Protein AF-B9SSR6-F1 (afdb_monomer)

Structure (mmCIF, N/CA/C/O backbone):
data_AF-B9SSR6-F1
#
_entry.id   AF-B9SSR6-F1
#
loop_
_atom_site.group_PDB
_atom_site.id
_atom_site.type_symbol
_atom_site.label_atom_id
_atom_site.label_alt_id
_atom_site.label_comp_id
_atom_site.label_asym_id
_atom_site.label_entity_id
_atom_site.label_seq_id
_atom_site.pdbx_PDB_ins_code
_atom_site.Cartn_x
_atom_site.Cartn_y
_atom_site.Cartn_z
_atom_site.occupancy
_atom_site.B_iso_or_equiv
_atom_site.auth_seq_id
_atom_site.auth_comp_id
_atom_site.auth_asym_id
_at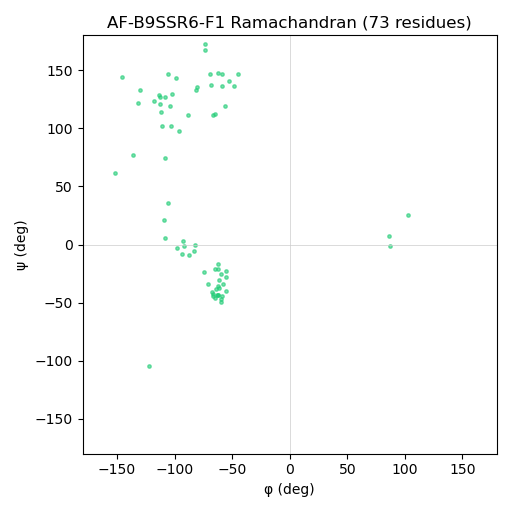om_site.auth_atom_id
_atom_site.pdbx_PDB_model_num
ATOM 1 N N . MET A 1 1 ? 13.852 10.731 -22.994 1.00 58.56 1 MET A N 1
ATOM 2 C CA . MET A 1 1 ? 14.406 11.545 -21.889 1.00 58.56 1 MET A CA 1
ATOM 3 C C . MET A 1 1 ? 15.749 12.154 -22.300 1.00 58.56 1 MET A C 1
ATOM 5 O O . MET A 1 1 ? 16.539 12.519 -21.442 1.00 58.56 1 MET A O 1
ATOM 9 N N . ASP A 1 2 ? 15.995 12.335 -23.605 1.00 53.00 2 ASP A N 1
ATOM 10 C CA . ASP A 1 2 ? 17.372 12.400 -24.121 1.00 53.00 2 ASP A CA 1
ATOM 11 C C . ASP A 1 2 ? 17.778 13.805 -24.582 1.00 53.00 2 ASP A C 1
ATOM 13 O O . ASP A 1 2 ? 18.710 13.983 -25.357 1.00 53.00 2 ASP A O 1
ATOM 17 N N . SER A 1 3 ? 17.087 14.839 -24.106 1.00 51.38 3 SER A N 1
ATOM 18 C CA . SER A 1 3 ? 17.483 16.232 -24.342 1.00 51.38 3 SER A CA 1
ATOM 19 C C . SER A 1 3 ? 17.000 17.125 -23.203 1.00 51.38 3 SER A C 1
ATOM 21 O O . SER A 1 3 ? 16.191 18.026 -23.401 1.00 51.38 3 SER A O 1
ATOM 23 N N . LEU A 1 4 ? 17.473 16.855 -21.983 1.00 59.75 4 LEU A N 1
ATOM 24 C CA . LEU A 1 4 ? 17.439 17.847 -20.912 1.00 59.75 4 LEU A CA 1
ATOM 25 C C . LEU A 1 4 ? 18.841 18.426 -20.735 1.00 59.75 4 LEU A C 1
ATOM 27 O O . LEU A 1 4 ? 19.737 17.801 -20.170 1.00 59.75 4 LEU A O 1
ATOM 31 N N . SER A 1 5 ? 19.020 19.625 -21.273 1.00 53.00 5 SER A N 1
ATOM 32 C CA . SER A 1 5 ? 20.222 20.437 -21.135 1.00 53.00 5 SER A CA 1
ATOM 33 C C . SER A 1 5 ? 20.599 20.621 -19.657 1.00 53.00 5 SER A C 1
ATOM 35 O O . SER A 1 5 ? 19.745 20.773 -18.787 1.00 53.00 5 SER A O 1
ATOM 37 N N . ALA A 1 6 ? 21.904 20.572 -19.399 1.00 67.38 6 ALA A N 1
ATOM 38 C CA . ALA A 1 6 ? 22.562 20.419 -18.105 1.00 67.38 6 ALA A CA 1
ATOM 39 C C . ALA A 1 6 ? 22.038 21.276 -16.920 1.00 67.38 6 ALA A C 1
ATOM 41 O O . ALA A 1 6 ? 21.741 22.459 -17.073 1.00 67.38 6 ALA A O 1
ATOM 42 N N . LYS A 1 7 ? 22.131 20.671 -15.714 1.00 56.53 7 LYS A N 1
ATOM 43 C CA . LYS A 1 7 ? 22.146 21.246 -14.337 1.00 56.53 7 LYS A CA 1
ATOM 44 C C . LYS A 1 7 ? 20.889 21.183 -13.448 1.00 56.53 7 LYS A C 1
ATOM 46 O O . LYS A 1 7 ? 20.805 21.938 -12.481 1.00 56.53 7 LYS A O 1
ATOM 51 N N . LYS A 1 8 ? 19.972 20.233 -13.638 1.00 67.94 8 LYS A N 1
ATOM 52 C CA . LYS A 1 8 ? 19.070 19.820 -12.543 1.00 67.94 8 LYS A CA 1
ATOM 53 C C . LYS A 1 8 ? 19.022 18.306 -12.430 1.00 67.94 8 LYS A C 1
ATOM 55 O O . LYS A 1 8 ? 18.655 17.630 -13.384 1.00 67.94 8 LYS A O 1
ATOM 60 N N . THR A 1 9 ? 19.373 17.790 -11.255 1.00 78.81 9 THR A N 1
ATOM 61 C CA . THR A 1 9 ? 19.039 16.417 -10.877 1.00 78.81 9 THR A CA 1
ATOM 62 C C . THR A 1 9 ? 17.523 16.344 -10.773 1.00 78.81 9 THR A C 1
ATOM 64 O O . THR A 1 9 ? 16.926 17.010 -9.928 1.00 78.81 9 THR A O 1
ATOM 67 N N . ILE A 1 10 ? 16.898 15.601 -11.679 1.00 81.81 10 ILE A N 1
ATOM 68 C CA . ILE A 1 10 ? 15.450 15.409 -11.709 1.00 81.81 10 ILE A CA 1
ATOM 69 C C . ILE A 1 10 ? 15.175 13.986 -11.263 1.00 81.81 10 ILE A C 1
ATOM 71 O O . ILE A 1 10 ? 15.743 13.041 -11.804 1.00 81.81 10 ILE A O 1
ATOM 75 N N . PHE A 1 11 ? 14.302 13.859 -10.271 1.00 87.12 11 PHE A N 1
ATOM 76 C CA . PHE A 1 11 ? 13.787 12.581 -9.815 1.00 87.12 11 PHE A CA 1
ATOM 77 C C . PHE A 1 11 ? 12.374 12.403 -10.368 1.00 87.12 11 PHE A C 1
ATOM 79 O O . PHE A 1 11 ? 11.549 13.311 -10.250 1.00 87.12 11 PHE A O 1
ATOM 86 N N . ILE A 1 12 ? 12.109 11.261 -10.998 1.00 88.19 12 ILE A N 1
ATOM 87 C CA . ILE A 1 12 ? 10.813 10.951 -11.608 1.00 88.19 12 ILE A CA 1
ATOM 88 C C . ILE A 1 12 ? 10.190 9.796 -10.833 1.00 88.19 12 ILE A C 1
ATOM 90 O O . ILE A 1 12 ? 10.825 8.764 -10.643 1.00 88.19 12 ILE A O 1
ATOM 94 N N . ILE A 1 13 ? 8.935 9.970 -10.416 1.00 92.19 13 ILE A N 1
ATOM 95 C CA . ILE A 1 13 ? 8.123 8.916 -9.804 1.00 92.19 13 ILE A CA 1
ATOM 96 C C . ILE A 1 13 ? 6.916 8.681 -10.705 1.00 92.19 13 ILE A C 1
ATOM 98 O O . ILE A 1 13 ? 6.157 9.609 -10.985 1.00 92.19 1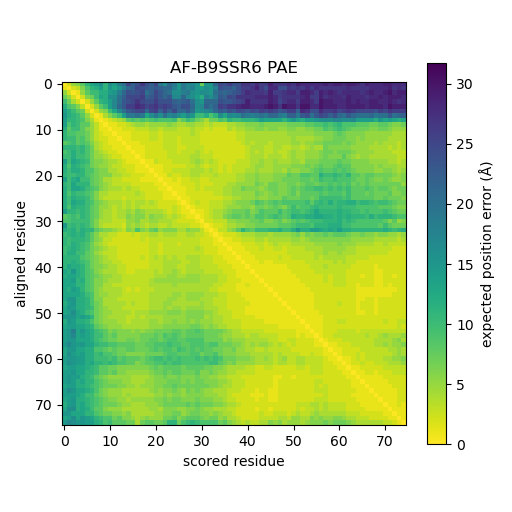3 ILE A O 1
ATOM 102 N N . GLY A 1 14 ? 6.747 7.439 -11.153 1.00 91.12 14 GLY A N 1
ATOM 103 C CA . GLY A 1 14 ? 5.538 6.973 -11.826 1.00 91.12 14 GLY A CA 1
ATOM 104 C C . GLY A 1 14 ? 4.711 6.092 -10.893 1.00 91.12 14 GLY A C 1
ATOM 105 O O . GLY A 1 14 ? 5.268 5.359 -10.081 1.00 91.12 14 GLY A O 1
ATOM 106 N N . ALA A 1 15 ? 3.387 6.143 -11.026 1.00 94.31 15 ALA A N 1
ATOM 107 C CA . ALA A 1 15 ? 2.464 5.249 -10.332 1.00 94.31 15 ALA A CA 1
ATOM 108 C C . ALA A 1 15 ? 1.486 4.645 -11.346 1.00 94.31 15 ALA A C 1
ATOM 110 O O . ALA A 1 15 ? 0.938 5.362 -12.184 1.00 94.31 15 ALA A O 1
ATOM 111 N N . THR A 1 16 ? 1.280 3.329 -11.290 1.00 93.94 16 THR A N 1
ATOM 112 C CA . THR A 1 16 ? 0.332 2.612 -12.152 1.00 93.94 16 THR A CA 1
ATOM 113 C C . THR A 1 16 ? -0.297 1.446 -11.400 1.00 93.94 16 THR A C 1
ATOM 115 O O . THR A 1 16 ? 0.378 0.764 -10.634 1.00 93.94 16 THR A O 1
ATOM 118 N N . ASN A 1 17 ? -1.577 1.189 -11.674 1.00 95.56 17 ASN A N 1
ATOM 119 C CA . ASN A 1 17 ? -2.283 -0.011 -11.211 1.00 95.56 17 ASN A CA 1
ATOM 120 C C . ASN A 1 17 ? -2.216 -1.157 -12.241 1.00 95.56 17 ASN A C 1
ATOM 122 O O . ASN A 1 17 ? -2.774 -2.224 -12.008 1.00 95.56 17 ASN A O 1
ATOM 126 N N . ARG A 1 18 ? -1.583 -0.930 -13.401 1.00 93.38 18 ARG A N 1
ATOM 127 C CA . ARG A 1 18 ? -1.523 -1.863 -14.536 1.00 93.38 18 ARG A CA 1
ATOM 128 C C . ARG A 1 18 ? -0.117 -1.927 -15.122 1.00 93.38 18 ARG A C 1
ATOM 130 O O . ARG A 1 18 ? 0.170 -1.307 -16.150 1.00 93.38 18 ARG A O 1
ATOM 137 N N . LEU A 1 19 ? 0.777 -2.648 -14.446 1.00 90.31 19 LEU A N 1
ATOM 138 C CA . LEU A 1 19 ? 2.169 -2.808 -14.886 1.00 90.31 19 LEU A CA 1
ATOM 139 C C . LEU A 1 19 ? 2.267 -3.498 -16.260 1.00 90.31 19 LEU A C 1
ATOM 141 O O . LEU A 1 19 ? 3.151 -3.172 -17.043 1.00 90.31 19 LEU A O 1
ATOM 145 N N . ASP A 1 20 ? 1.313 -4.380 -16.571 1.00 91.62 20 ASP A N 1
ATOM 146 C CA . ASP A 1 20 ? 1.167 -5.107 -17.840 1.00 91.62 20 ASP A CA 1
ATOM 147 C C . ASP A 1 20 ? 1.003 -4.195 -19.065 1.00 91.62 20 ASP A C 1
ATOM 149 O O . ASP A 1 20 ? 1.325 -4.592 -20.181 1.00 91.62 20 ASP A O 1
ATOM 153 N N . THR A 1 21 ? 0.504 -2.973 -18.865 1.00 93.69 21 THR A N 1
ATOM 154 C CA . THR A 1 21 ? 0.226 -2.025 -19.957 1.00 93.69 21 THR A CA 1
ATOM 155 C C . THR A 1 21 ? 1.363 -1.051 -20.243 1.00 93.69 21 THR A C 1
ATOM 157 O O . THR A 1 21 ? 1.296 -0.299 -21.215 1.00 93.69 21 THR A O 1
ATOM 160 N N . ILE A 1 22 ? 2.393 -1.028 -19.397 1.00 91.69 22 ILE A N 1
ATOM 161 C CA . ILE A 1 22 ? 3.508 -0.091 -19.520 1.00 91.69 22 ILE A CA 1
ATOM 162 C C . ILE A 1 22 ? 4.496 -0.594 -20.572 1.00 91.69 22 ILE A C 1
ATOM 164 O O . ILE A 1 22 ? 4.866 -1.767 -20.576 1.00 91.69 22 ILE A O 1
ATOM 168 N N . ASP A 1 23 ? 4.962 0.313 -21.436 1.00 91.75 23 ASP A N 1
ATOM 169 C CA . ASP A 1 23 ? 6.008 0.015 -22.416 1.00 91.75 23 ASP A CA 1
ATOM 170 C C . ASP A 1 23 ? 7.268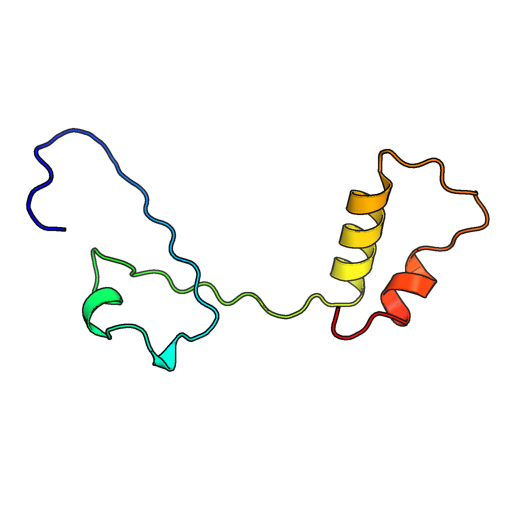 -0.528 -21.705 1.00 91.75 23 ASP A C 1
ATOM 172 O O . ASP A 1 23 ? 7.883 0.201 -20.912 1.00 91.75 23 ASP A O 1
ATOM 176 N N . PRO A 1 24 ? 7.710 -1.766 -22.011 1.00 88.12 24 PRO A N 1
ATOM 177 C CA . PRO A 1 24 ? 8.903 -2.361 -21.415 1.00 88.12 24 PRO A CA 1
ATOM 178 C C . PRO A 1 24 ? 10.176 -1.517 -21.572 1.00 88.12 24 PRO A C 1
ATOM 180 O O . PRO A 1 24 ? 11.121 -1.654 -20.794 1.00 88.12 24 PRO A O 1
ATOM 183 N N . ALA A 1 25 ? 10.231 -0.626 -22.567 1.00 89.69 25 ALA A N 1
ATOM 184 C CA . ALA A 1 25 ? 11.354 0.275 -22.771 1.00 89.69 25 ALA A CA 1
ATOM 185 C C . ALA A 1 25 ? 11.537 1.284 -21.622 1.00 89.69 25 ALA A C 1
ATOM 187 O O . ALA A 1 25 ? 12.640 1.817 -21.470 1.00 89.69 25 ALA A O 1
ATOM 188 N N . LEU A 1 26 ? 10.505 1.559 -20.817 1.00 88.19 26 LEU A N 1
ATOM 189 C CA . LEU A 1 26 ? 10.587 2.465 -19.667 1.00 88.19 26 LEU A CA 1
ATOM 190 C C . LEU A 1 26 ? 11.330 1.858 -18.472 1.00 88.19 26 LEU A C 1
ATOM 192 O O . LEU A 1 26 ? 11.916 2.614 -17.707 1.00 88.19 26 LEU A O 1
ATOM 196 N N . PHE A 1 27 ? 11.390 0.528 -18.360 1.00 85.19 27 PHE A N 1
ATOM 197 C CA . PHE A 1 27 ? 12.102 -0.169 -17.277 1.00 85.19 27 PHE A CA 1
ATOM 198 C C . PHE A 1 27 ? 13.607 -0.317 -17.518 1.00 85.19 27 PHE A C 1
ATOM 200 O O . PHE A 1 27 ? 14.325 -0.903 -16.710 1.00 85.19 27 PHE A O 1
ATOM 207 N N . ARG A 1 28 ? 14.107 0.173 -18.657 1.00 87.06 28 ARG A N 1
ATOM 208 C CA . ARG A 1 28 ? 15.537 0.110 -18.964 1.00 87.06 28 ARG A CA 1
ATOM 209 C C . ARG A 1 28 ? 16.322 1.058 -18.043 1.00 87.06 28 ARG A C 1
ATOM 211 O O . ARG A 1 28 ? 15.812 2.137 -17.727 1.00 87.06 28 ARG A O 1
ATOM 218 N N . PRO A 1 29 ? 17.565 0.702 -17.669 1.00 83.25 29 PRO A N 1
ATOM 219 C CA . PRO A 1 29 ? 18.425 1.552 -16.846 1.00 83.25 29 PRO A CA 1
ATOM 220 C C . PRO A 1 29 ? 18.495 3.001 -17.353 1.00 83.25 29 PRO A C 1
ATOM 222 O O . PRO A 1 29 ? 18.614 3.228 -18.559 1.00 83.25 29 PRO A O 1
ATOM 225 N N . GLY A 1 30 ? 18.417 3.974 -16.436 1.00 80.69 30 GLY A N 1
ATOM 226 C CA . GLY A 1 30 ? 18.420 5.408 -16.764 1.00 80.69 30 GLY A CA 1
ATOM 227 C C . GLY A 1 30 ? 17.047 6.012 -17.100 1.00 80.69 30 GLY A C 1
ATOM 228 O O . GLY A 1 30 ? 16.980 7.164 -17.531 1.00 80.69 30 GLY A O 1
ATOM 229 N N . ARG A 1 31 ? 15.957 5.250 -16.923 1.00 85.12 31 ARG A N 1
ATOM 230 C CA . ARG A 1 31 ? 14.562 5.708 -17.074 1.00 85.12 31 ARG A CA 1
ATOM 231 C C . ARG A 1 31 ? 13.765 5.493 -15.779 1.00 85.12 31 ARG A C 1
ATOM 233 O O . ARG A 1 31 ? 13.946 6.262 -14.845 1.00 85.12 31 ARG A O 1
ATOM 240 N N . LEU A 1 32 ? 12.888 4.484 -15.727 1.00 86.62 32 LEU A N 1
ATOM 241 C CA . LEU A 1 32 ? 12.165 4.034 -14.531 1.00 86.62 32 LEU A CA 1
ATOM 242 C C . LEU A 1 32 ? 12.741 2.686 -14.094 1.00 86.62 32 LEU A C 1
ATOM 244 O O . LEU A 1 32 ? 12.171 1.625 -14.327 1.00 86.62 32 LEU A O 1
ATOM 248 N N . ASP A 1 33 ? 13.928 2.742 -13.515 1.00 83.31 33 ASP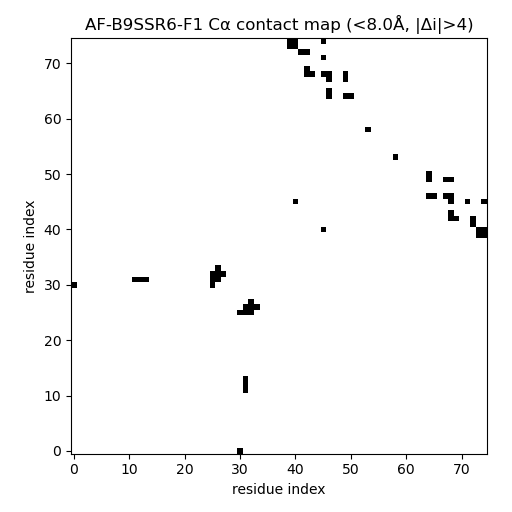 A N 1
ATOM 249 C CA . ASP A 1 33 ? 14.768 1.590 -13.194 1.00 83.31 33 ASP A CA 1
ATOM 250 C C . ASP A 1 33 ? 14.483 0.969 -11.818 1.00 83.31 33 ASP A C 1
ATOM 252 O O . ASP A 1 33 ? 14.990 -0.113 -11.522 1.00 83.31 33 ASP A O 1
ATOM 256 N N . GLN A 1 34 ? 13.662 1.612 -10.982 1.00 87.88 34 GLN A N 1
ATOM 257 C CA . GLN A 1 34 ? 13.210 1.081 -9.694 1.00 87.88 34 GLN A CA 1
ATOM 258 C C . GLN A 1 34 ? 11.708 0.789 -9.715 1.00 87.88 34 GLN A C 1
ATOM 260 O O . GLN A 1 34 ? 10.887 1.687 -9.904 1.00 87.88 34 GLN A O 1
ATOM 265 N N . LEU A 1 35 ? 11.351 -0.473 -9.469 1.00 89.19 35 LEU A N 1
ATOM 266 C CA . LEU A 1 35 ? 9.968 -0.910 -9.292 1.00 89.19 35 LEU A CA 1
ATOM 267 C C . LEU A 1 35 ? 9.687 -1.142 -7.811 1.00 89.19 35 LEU A C 1
ATOM 269 O O . LEU A 1 35 ? 10.300 -2.002 -7.182 1.00 89.19 35 LEU A O 1
ATOM 273 N N . ILE A 1 36 ? 8.735 -0.385 -7.267 1.00 92.88 36 ILE A N 1
ATOM 274 C CA . ILE A 1 36 ? 8.287 -0.512 -5.880 1.00 92.88 36 ILE A CA 1
ATOM 275 C C . ILE A 1 36 ? 6.861 -1.052 -5.897 1.00 92.88 36 ILE A C 1
ATOM 277 O O . ILE A 1 36 ? 5.940 -0.380 -6.361 1.00 92.88 36 ILE A O 1
ATOM 281 N N . TYR A 1 37 ? 6.682 -2.271 -5.394 1.00 93.94 37 TYR A N 1
ATOM 282 C CA . TYR A 1 37 ? 5.358 -2.853 -5.208 1.00 93.94 37 TYR A CA 1
ATOM 283 C C . TYR A 1 37 ? 4.729 -2.339 -3.910 1.00 93.94 37 TYR A C 1
ATOM 285 O O . TYR A 1 37 ? 5.368 -2.352 -2.858 1.00 93.94 37 TYR A O 1
ATOM 293 N N . ILE A 1 38 ? 3.469 -1.911 -3.990 1.00 94.88 38 ILE A N 1
ATOM 294 C CA . ILE A 1 38 ? 2.686 -1.450 -2.843 1.00 94.88 38 ILE A C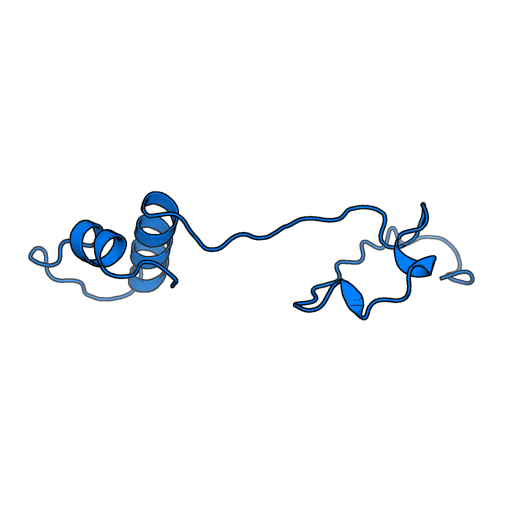A 1
ATOM 295 C C . ILE A 1 38 ? 1.581 -2.488 -2.595 1.00 94.88 38 ILE A C 1
ATOM 297 O O . ILE A 1 38 ? 0.610 -2.514 -3.354 1.00 94.88 38 ILE A O 1
ATOM 301 N N . PRO A 1 39 ? 1.722 -3.372 -1.588 1.00 94.44 39 PRO A N 1
ATOM 302 C CA . PRO A 1 39 ? 0.675 -4.327 -1.241 1.00 94.44 39 PRO A CA 1
ATOM 303 C C . PRO A 1 39 ? -0.497 -3.639 -0.529 1.00 94.44 39 PRO A C 1
ATOM 305 O O . PRO A 1 39 ? -0.383 -2.510 -0.049 1.00 94.44 39 PRO A O 1
ATOM 308 N N . LEU A 1 40 ? -1.612 -4.364 -0.399 1.00 96.00 40 LEU A N 1
ATOM 309 C CA . LEU A 1 40 ? -2.671 -3.990 0.540 1.00 96.00 40 LEU A CA 1
ATOM 310 C C . LEU A 1 40 ? -2.122 -3.939 1.978 1.00 96.00 40 LEU A C 1
ATOM 312 O O . LEU A 1 40 ? -1.234 -4.729 2.319 1.00 96.00 40 LEU A O 1
ATOM 316 N N . PRO A 1 41 ? -2.633 -3.032 2.828 1.00 96.69 41 PRO A N 1
ATOM 317 C CA . PRO A 1 41 ? -2.135 -2.880 4.187 1.00 96.69 41 PRO A CA 1
ATOM 318 C C . PRO A 1 41 ? -2.477 -4.103 5.048 1.00 96.69 41 PRO A C 1
ATOM 320 O O . PRO A 1 41 ? -3.604 -4.607 5.041 1.00 96.69 41 PRO A O 1
ATOM 323 N N . ASP A 1 42 ? -1.507 -4.548 5.845 1.00 96.44 42 ASP A N 1
ATOM 324 C CA . ASP A 1 42 ? -1.721 -5.542 6.896 1.00 96.44 42 ASP A CA 1
ATOM 325 C C . ASP A 1 42 ? -2.469 -4.938 8.102 1.00 96.44 42 ASP A C 1
ATOM 327 O O . ASP A 1 42 ? -2.704 -3.731 8.176 1.00 96.44 42 ASP A O 1
ATOM 331 N N . GLU A 1 43 ? -2.865 -5.768 9.070 1.00 97.06 43 GLU A N 1
ATOM 332 C CA . GLU A 1 43 ? -3.615 -5.305 10.250 1.00 97.06 43 GLU A CA 1
ATOM 333 C C . GLU A 1 43 ? -2.881 -4.184 11.007 1.00 97.06 43 GLU A C 1
ATOM 335 O O . GLU A 1 43 ? -3.495 -3.197 11.423 1.00 97.06 43 GLU A O 1
ATOM 340 N N . ILE A 1 44 ? -1.556 -4.293 11.144 1.00 97.06 44 ILE A N 1
ATOM 341 C CA . ILE A 1 44 ? -0.740 -3.290 11.834 1.00 97.06 44 ILE A CA 1
ATOM 342 C C . ILE A 1 44 ? -0.774 -1.966 11.063 1.00 97.06 44 ILE A C 1
ATOM 344 O O . ILE A 1 44 ? -1.004 -0.913 11.664 1.00 97.06 44 ILE A O 1
ATOM 348 N N . SER A 1 45 ? -0.606 -2.004 9.742 1.00 97.00 45 SER A N 1
ATOM 349 C CA . SER A 1 45 ? -0.679 -0.830 8.871 1.00 97.00 45 SER A CA 1
ATOM 350 C C . SER A 1 45 ? -2.065 -0.195 8.914 1.00 97.00 45 SER A C 1
ATOM 352 O O . SER A 1 45 ? -2.164 1.021 9.079 1.00 97.00 45 SER A O 1
ATOM 354 N N . ARG A 1 46 ? -3.145 -0.987 8.880 1.00 97.56 46 ARG A N 1
ATOM 355 C CA . ARG A 1 46 ? -4.528 -0.486 9.002 1.00 97.56 46 ARG A CA 1
ATOM 356 C C . ARG A 1 46 ? -4.788 0.199 10.339 1.00 97.56 46 ARG A C 1
ATOM 358 O O . ARG A 1 46 ? -5.454 1.236 10.382 1.00 97.56 46 ARG A O 1
ATOM 365 N N . LEU A 1 47 ? -4.212 -0.306 11.432 1.00 97.25 47 LEU A N 1
ATOM 366 C CA . LEU A 1 47 ? -4.262 0.369 12.730 1.00 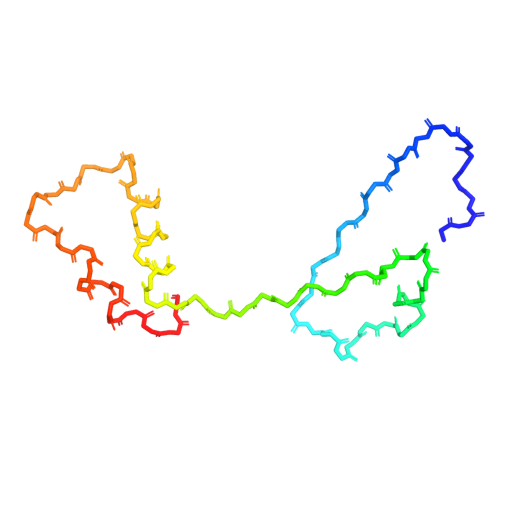97.25 47 LEU A CA 1
ATOM 367 C C . LEU A 1 47 ? -3.553 1.730 12.686 1.00 97.25 47 LEU A C 1
ATOM 369 O O . LEU A 1 47 ? -4.077 2.712 13.218 1.00 97.25 47 LEU A O 1
ATOM 373 N N . GLN A 1 48 ? -2.377 1.812 12.058 1.00 97.38 48 GLN A N 1
ATOM 374 C CA . GLN A 1 48 ? -1.649 3.079 11.925 1.00 97.38 48 GLN A CA 1
ATOM 375 C C . GLN A 1 48 ? -2.382 4.068 11.018 1.00 97.38 48 GLN A C 1
ATOM 377 O O . GLN A 1 48 ? -2.487 5.242 11.371 1.00 97.38 48 GLN A O 1
ATOM 382 N N . LEU A 1 49 ? -2.952 3.601 9.905 1.00 96.06 49 LEU A N 1
ATOM 383 C CA . LEU A 1 49 ? -3.794 4.407 9.022 1.00 96.06 49 LEU A CA 1
ATOM 384 C C . LEU A 1 49 ? -5.008 4.950 9.776 1.00 96.06 49 LEU A C 1
ATOM 386 O O . LEU A 1 49 ? -5.249 6.152 9.749 1.00 96.06 49 LEU A O 1
ATOM 390 N N . SER A 1 50 ? -5.708 4.108 10.537 1.00 95.50 50 SER A N 1
ATOM 391 C CA . SER A 1 50 ? -6.851 4.528 11.358 1.00 95.50 50 SER A CA 1
ATOM 392 C C . SER A 1 50 ? -6.461 5.609 12.372 1.00 95.50 50 SER A C 1
ATOM 394 O O . SER A 1 50 ? -7.139 6.631 12.493 1.00 95.50 50 SER A O 1
ATOM 396 N N . LYS A 1 51 ? -5.323 5.439 13.062 1.00 95.56 51 LYS A N 1
ATOM 397 C CA . LYS A 1 51 ? -4.774 6.450 13.982 1.00 95.56 51 LYS A CA 1
ATOM 398 C C . LYS A 1 51 ? -4.408 7.749 13.265 1.00 95.56 51 LYS A C 1
ATOM 400 O O . LYS A 1 51 ? -4.686 8.830 13.779 1.0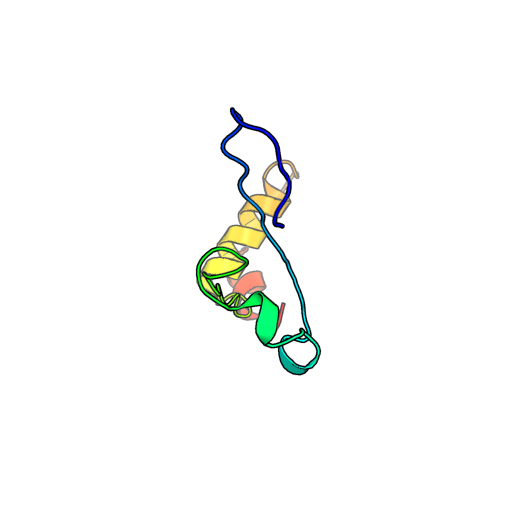0 95.56 51 LYS A O 1
ATOM 405 N N . ALA A 1 52 ? -3.774 7.659 12.097 1.00 96.62 52 ALA A N 1
ATOM 406 C CA . ALA A 1 52 ? -3.355 8.819 11.320 1.00 96.62 52 ALA A CA 1
ATOM 407 C C . ALA A 1 52 ? -4.559 9.611 10.791 1.00 96.62 52 ALA A C 1
ATOM 409 O O . ALA A 1 52 ? -4.580 10.836 10.928 1.00 96.62 52 ALA A O 1
ATOM 410 N N . SER A 1 53 ? -5.566 8.914 10.262 1.00 95.06 53 SER A N 1
ATOM 411 C CA . SER A 1 53 ? -6.808 9.490 9.740 1.00 95.06 53 SER A CA 1
ATOM 412 C C . SER A 1 53 ? -7.627 10.186 10.823 1.00 95.06 53 SER A C 1
ATOM 414 O O . SER A 1 53 ? -8.178 11.257 10.586 1.00 95.06 53 SER A O 1
ATOM 416 N N . LEU A 1 54 ? -7.665 9.627 12.036 1.00 95.38 54 LEU A N 1
ATOM 417 C CA . LEU A 1 54 ? -8.435 10.178 13.155 1.00 95.38 54 LEU A CA 1
ATOM 418 C C . LEU A 1 54 ? -7.636 11.126 14.058 1.00 95.38 54 LEU A C 1
ATOM 420 O O . LEU A 1 54 ? -8.178 11.635 15.034 1.00 95.38 54 LEU A O 1
ATOM 424 N N . ARG A 1 55 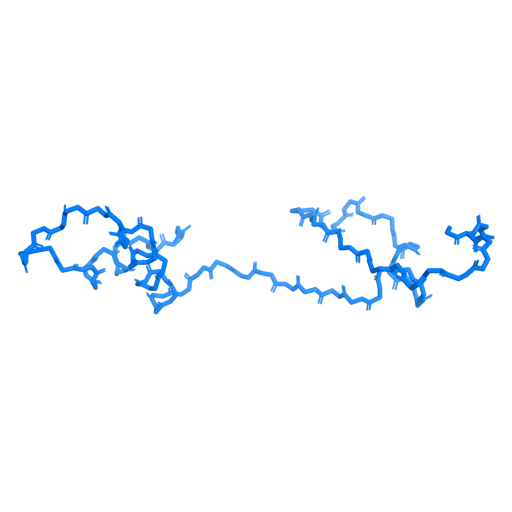? -6.367 11.420 13.739 1.00 95.12 55 ARG A N 1
ATOM 425 C CA . ARG A 1 55 ? -5.460 12.200 14.605 1.00 95.12 55 ARG A CA 1
ATOM 426 C C . ARG A 1 55 ? -6.004 13.576 15.012 1.00 95.12 55 ARG A C 1
ATOM 428 O O . ARG A 1 55 ? -5.609 14.099 16.047 1.00 95.12 55 ARG A O 1
ATOM 435 N N . LYS A 1 56 ? -6.857 14.185 14.186 1.00 96.25 56 LYS A N 1
ATOM 436 C CA . LYS A 1 56 ? -7.453 15.513 14.429 1.00 96.25 56 LYS A CA 1
ATOM 437 C C . LYS A 1 56 ? -8.945 15.457 14.771 1.00 96.25 56 LYS A C 1
ATOM 439 O O . LYS A 1 56 ? -9.572 16.506 14.879 1.00 96.25 56 LYS A O 1
ATOM 444 N N . SER A 1 57 ? -9.505 14.261 14.921 1.00 95.75 57 SER A N 1
ATOM 445 C CA . SER A 1 57 ? -10.925 14.068 15.194 1.00 95.75 57 SER A CA 1
ATOM 446 C C . SER A 1 57 ? -11.152 13.822 16.686 1.00 95.75 57 SER A C 1
ATOM 448 O O . SER A 1 57 ? -10.344 13.139 17.319 1.00 95.75 57 SER A O 1
ATOM 450 N N . PRO A 1 58 ? -12.247 14.335 17.273 1.00 94.44 58 PRO A N 1
ATOM 451 C CA . PRO A 1 58 ? -12.651 13.931 18.611 1.00 94.44 58 PRO A CA 1
ATOM 452 C C . PRO A 1 58 ? -13.071 12.456 18.572 1.00 94.44 58 PRO A C 1
ATOM 454 O O . PRO A 1 58 ? -14.071 12.099 17.953 1.00 94.44 58 PRO A O 1
ATOM 457 N N . VAL A 1 59 ? -12.283 11.592 19.211 1.00 94.25 59 VAL A N 1
ATOM 458 C CA . VAL A 1 59 ? -12.551 10.153 19.318 1.00 94.25 59 VAL A CA 1
ATOM 459 C C . VAL A 1 59 ? -12.857 9.829 20.776 1.00 94.25 59 VAL A C 1
ATOM 461 O O . VAL A 1 59 ? -12.090 10.188 21.670 1.00 94.25 59 VAL A O 1
ATOM 464 N N . SER A 1 60 ? -13.990 9.166 21.023 1.00 95.75 60 SER A N 1
ATOM 465 C CA . SER A 1 60 ? -14.339 8.688 22.366 1.00 95.75 60 SER A CA 1
ATOM 466 C C . SER A 1 60 ? -13.306 7.670 22.858 1.00 95.75 60 SER A C 1
ATOM 468 O O . SER A 1 60 ? -12.782 6.875 22.078 1.00 95.75 60 SER A O 1
ATOM 470 N N . LYS A 1 61 ? -13.054 7.641 24.173 1.00 91.94 61 LYS A N 1
ATOM 471 C CA . LYS A 1 61 ? -12.180 6.638 24.810 1.00 91.94 61 LYS A CA 1
ATOM 472 C C . LYS A 1 61 ? -12.700 5.203 24.660 1.00 91.94 61 LYS A C 1
ATOM 474 O O . LYS A 1 61 ? -11.942 4.263 24.860 1.00 91.94 61 LYS A O 1
ATOM 479 N N . GLU A 1 62 ? -13.971 5.050 24.305 1.00 94.62 62 GLU A N 1
ATOM 480 C CA . GLU A 1 62 ? -14.636 3.763 24.077 1.00 94.62 62 GLU A CA 1
ATOM 481 C C . GLU A 1 62 ? -14.397 3.209 22.661 1.00 94.62 62 GLU A C 1
ATOM 483 O O . GLU A 1 62 ? -14.794 2.087 22.353 1.00 94.62 62 GLU A O 1
ATOM 488 N N . VAL A 1 63 ? -13.742 3.974 21.780 1.00 93.56 63 VAL A N 1
ATOM 489 C CA . VAL A 1 63 ? -13.427 3.529 20.420 1.00 93.56 63 VAL A CA 1
ATOM 490 C C . VAL A 1 63 ? -12.084 2.802 20.405 1.00 93.56 63 VAL A C 1
ATOM 492 O O . VAL A 1 63 ? -11.018 3.406 20.534 1.00 93.56 63 VAL A O 1
ATOM 495 N N . TYR A 1 64 ? -12.131 1.494 20.163 1.00 94.56 64 TYR A N 1
ATOM 496 C CA . TYR A 1 64 ? -10.946 0.647 20.035 1.00 94.56 64 TYR A CA 1
ATOM 497 C C . TYR A 1 64 ? -10.554 0.468 18.565 1.00 94.56 64 TYR A C 1
ATOM 499 O O . TYR A 1 64 ? -11.087 -0.386 17.858 1.00 94.56 64 TYR A O 1
ATOM 507 N N . LEU A 1 65 ? -9.581 1.252 18.092 1.00 94.81 65 LEU A N 1
ATOM 508 C CA . LEU A 1 65 ? -9.130 1.215 16.690 1.00 94.81 65 LEU A CA 1
ATOM 509 C C . LEU A 1 65 ? -8.536 -0.139 16.268 1.00 94.81 65 LEU A C 1
ATOM 511 O O . LEU A 1 65 ? -8.512 -0.456 15.083 1.00 94.81 65 LEU A O 1
ATOM 515 N N . GLN A 1 66 ? -8.083 -0.956 17.220 1.00 95.88 66 GLN A N 1
ATOM 516 C CA . GLN A 1 66 ? -7.634 -2.326 16.961 1.00 95.88 66 GLN A CA 1
ATOM 517 C C . GLN A 1 66 ? -8.770 -3.201 16.422 1.00 95.88 66 GLN A C 1
ATOM 519 O O . GLN A 1 66 ? -8.535 -4.050 15.570 1.00 95.88 66 GLN A O 1
ATOM 524 N N . VAL A 1 67 ? -10.002 -2.983 16.894 1.00 95.69 67 VAL A N 1
ATOM 525 C CA . VAL A 1 67 ? -11.179 -3.713 16.409 1.00 95.69 67 VAL A CA 1
ATOM 526 C C . VAL A 1 67 ? -11.452 -3.338 14.954 1.00 95.69 67 VAL A C 1
ATOM 528 O O . VAL A 1 67 ? -11.656 -4.221 14.129 1.00 95.69 67 VAL A O 1
ATOM 531 N N . LEU A 1 68 ? -11.357 -2.049 14.611 1.00 93.56 68 LEU A N 1
ATOM 532 C CA . LEU A 1 68 ? -11.491 -1.599 13.222 1.00 93.56 68 LEU A CA 1
ATOM 533 C C . LEU A 1 68 ? -10.435 -2.249 12.323 1.00 93.56 68 LEU A C 1
ATOM 535 O O . LEU A 1 68 ? -10.791 -2.864 11.327 1.00 93.56 68 LEU A O 1
ATOM 539 N N . ALA A 1 69 ? -9.161 -2.210 12.718 1.00 96.31 69 ALA A N 1
ATOM 540 C CA . ALA A 1 69 ? -8.074 -2.788 11.928 1.00 96.31 69 ALA A CA 1
ATOM 541 C C . ALA A 1 69 ? -8.259 -4.292 11.633 1.00 96.31 69 ALA A C 1
ATOM 543 O O . ALA A 1 69 ? -7.894 -4.754 10.548 1.00 96.31 69 ALA A O 1
ATOM 544 N N . LYS A 1 70 ? -8.858 -5.047 12.564 1.00 96.69 70 LYS A N 1
ATOM 545 C CA . LYS A 1 70 ? -9.187 -6.472 12.384 1.00 96.69 70 LYS A CA 1
ATOM 546 C C . LYS A 1 70 ? -10.324 -6.720 11.401 1.00 96.69 70 LYS A C 1
ATOM 548 O O . LYS A 1 70 ? -10.305 -7.727 10.706 1.00 96.69 70 LYS A O 1
ATOM 553 N N . HIS A 1 71 ? -11.306 -5.824 11.344 1.00 96.25 71 HIS A N 1
ATOM 554 C CA . HIS A 1 71 ? -12.516 -6.011 10.540 1.00 96.25 71 HIS A CA 1
ATOM 555 C C . HIS A 1 71 ? -12.482 -5.314 9.174 1.00 96.25 71 HIS A C 1
ATOM 557 O O . HIS A 1 71 ? -13.418 -5.473 8.397 1.00 96.25 71 HIS A O 1
ATOM 563 N N . THR A 1 72 ? -11.421 -4.573 8.858 1.00 95.44 72 THR A N 1
ATOM 564 C CA . THR A 1 72 ? -11.252 -3.886 7.567 1.00 95.44 72 THR A CA 1
ATOM 565 C C . THR A 1 72 ? -10.220 -4.572 6.671 1.00 95.44 72 THR A C 1
ATOM 567 O O . THR A 1 72 ? -9.454 -3.906 5.984 1.00 95.44 72 THR A O 1
ATOM 570 N N . GLU A 1 73 ? -10.135 -5.904 6.696 1.00 94.81 73 GLU A N 1
ATOM 571 C CA . GLU A 1 73 ? -9.260 -6.630 5.770 1.00 94.81 73 GLU A CA 1
ATOM 572 C C . GLU A 1 73 ? -9.638 -6.333 4.309 1.00 94.81 73 GLU A C 1
ATOM 574 O O . GLU A 1 73 ? -10.816 -6.282 3.956 1.00 94.81 73 GLU A O 1
ATOM 579 N N . GLY A 1 74 ? -8.627 -6.100 3.468 1.00 91.88 74 GLY A N 1
ATOM 580 C CA . GLY A 1 74 ? -8.811 -5.676 2.078 1.00 91.88 74 GLY A CA 1
ATOM 581 C C . GLY A 1 74 ? -8.928 -4.161 1.865 1.00 91.88 74 GLY A C 1
ATOM 582 O O . GLY A 1 74 ? -9.016 -3.744 0.711 1.00 91.88 74 GLY A O 1
ATOM 583 N N . PHE A 1 75 ? -8.890 -3.353 2.934 1.00 85.56 75 PHE A N 1
ATOM 584 C CA . PHE A 1 75 ? -8.977 -1.886 2.896 1.00 85.56 75 PHE A CA 1
ATOM 585 C C . PHE A 1 75 ? -7.820 -1.201 3.625 1.00 85.56 75 PHE A C 1
ATOM 587 O O . PHE A 1 75 ? -7.376 -1.724 4.669 1.00 85.56 75 PHE A O 1
#

Sequence (75 aa):
MDSLSAKKTIFIIGATNRLDTIDPALFRPGRLDQLIYIPLPDEISRLQLSKASLRKSPVSKEVYLQVLAKHTEGF

Nearest PDB structures (foldseek):
  4ww0-assembly1_C-2  TM=9.781E-01  e=1.257E-03  Aquifex aeolicus VF5
  2ce7-assembly1_C  TM=9.884E-01  e=1.442E-03  Thermotoga maritima
  1iy1-assembly1_A  TM=7.919E-01  e=6.768E-04  Thermus thermophilus
  1iy0-assembly1_A  TM=8.200E-01  e=1.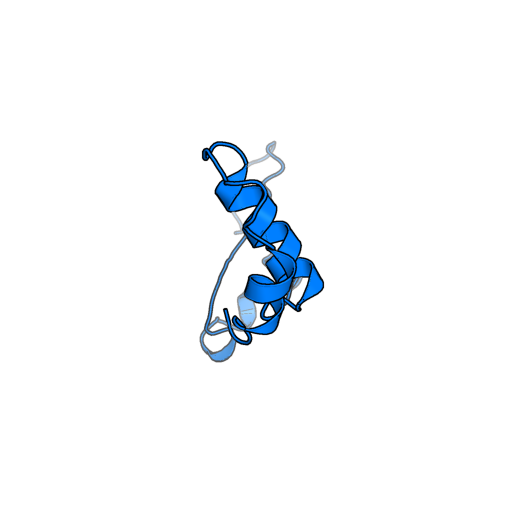023E-03  Thermus thermophilus
  5ubv-assembly1_A  TM=9.337E-01  e=6.116E-03  Thermothelomyces thermophilus ATCC 42464

Secondary structure (DSSP, 8-state):
-----SS---------S-GGGS-GGGGSTTSS------PPPPHHHHHHHHHHHTTTS---TT--HHHHHHH-TT-

Radius of gyration: 19.9 Å; Cα contacts (8 Å, |Δi|>4): 33; chains: 1; bounding box: 37×28×49 Å

pLDDT: mean 88.84, std 11.52, range [51.38, 97.56]

Foldseek 3Di:
DPDDPDDDDDDDDDDDPCPVPDDPVQCDPPHCVDDDDDDDDALVRQLVVQCVVCVPPDDDPPDDSSVVSVPPPPD

Solvent-accessible surface area (backbone atoms only — not comparable to full-atom values): 5284 Å² total; per-residue (Å²): 136,91,80,75,80,88,90,71,95,78,86,85,85,87,87,78,97,53,74,89,76,54,66,72,78,45,54,39,84,94,66,53,62,75,88,83,87,81,75,83,58,51,54,71,51,31,32,51,49,53,49,62,74,43,67,88,52,96,72,62,93,85,63,59,59,67,60,53,21,68,73,39,76,94,90

InterPro domains:
  IPR003959 ATPase, AAA-type, core [PF00004] (1-40)
  IPR003960 ATPase, AAA-type, conserved site [PS00674] (10-28)
  IPR027417 P-loop containing nucleoside triphosphate hydrolase [G3DSA:3.40.50.300] (1-40)
  IPR027417 P-loop containing nucleoside triphosphate hydrolase [SSF52540] (1-74)
  IPR050168 AAA ATPase domain-containing protein [PTHR23077] (1-75)

Mean predicted aligned error: 6.71 Å

Organism: Ricinus communis (NCBI:txid3988)